Protein AF-A0A0S8CCN9-F1 (afdb_monomer_lite)

Structure (mmCIF, N/CA/C/O backbone):
data_AF-A0A0S8CCN9-F1
#
_entry.id   AF-A0A0S8CCN9-F1
#
loop_
_atom_site.group_PDB
_atom_site.id
_atom_site.type_symbol
_atom_site.label_atom_id
_atom_site.label_alt_id
_atom_site.label_comp_id
_atom_site.label_asym_id
_atom_site.label_entity_id
_atom_site.label_seq_id
_atom_site.pdbx_PDB_ins_code
_atom_site.Cartn_x
_atom_site.Cartn_y
_atom_site.Cartn_z
_atom_site.occupancy
_atom_site.B_iso_or_equiv
_atom_site.auth_seq_id
_atom_site.auth_comp_id
_atom_site.auth_asym_id
_atom_site.auth_atom_id
_atom_site.pdbx_PDB_model_num
ATOM 1 N N . GLN A 1 1 ? -10.639 -1.776 24.403 1.00 63.16 1 GLN A N 1
ATOM 2 C CA . GLN A 1 1 ? -11.792 -1.484 23.528 1.00 63.16 1 GLN A CA 1
ATOM 3 C C . GLN A 1 1 ? -11.700 -2.414 22.336 1.00 63.16 1 GLN A C 1
ATOM 5 O O . GLN A 1 1 ? -10.591 -2.653 21.875 1.00 63.16 1 GLN A O 1
ATOM 10 N N . THR A 1 2 ? -12.822 -2.971 21.891 1.00 77.12 2 THR A N 1
ATOM 11 C CA . THR A 1 2 ? -12.867 -3.944 20.792 1.00 77.12 2 THR A CA 1
ATOM 12 C C . THR A 1 2 ? -13.789 -3.391 19.717 1.00 77.12 2 THR A C 1
ATOM 14 O O . THR A 1 2 ? -14.937 -3.076 20.022 1.00 77.12 2 THR A O 1
ATOM 17 N N . VAL A 1 3 ? -13.294 -3.263 18.486 1.00 80.69 3 VAL A N 1
ATOM 18 C CA . VAL A 1 3 ? -14.078 -2.793 17.334 1.00 80.69 3 VAL A CA 1
ATOM 19 C C . VAL A 1 3 ? -14.370 -3.991 16.421 1.00 80.69 3 VAL A C 1
ATOM 21 O O . VAL A 1 3 ? -13.432 -4.701 16.051 1.00 80.69 3 VAL A O 1
ATOM 24 N N . PRO A 1 4 ? -15.639 -4.278 16.069 1.00 86.38 4 PRO A N 1
ATOM 25 C CA . PRO A 1 4 ? -15.968 -5.380 15.169 1.00 86.38 4 PRO A CA 1
ATOM 26 C C . PRO A 1 4 ? -15.453 -5.121 13.751 1.00 86.38 4 PRO A C 1
ATOM 28 O O . PRO A 1 4 ? -15.793 -4.105 13.150 1.00 86.38 4 PRO A O 1
ATOM 31 N N . MET A 1 5 ? -14.723 -6.077 13.169 1.00 84.75 5 MET A N 1
ATOM 32 C CA . MET A 1 5 ? -14.157 -5.916 11.821 1.00 84.75 5 MET A CA 1
ATOM 33 C C . MET A 1 5 ? -15.221 -5.639 10.754 1.00 84.75 5 MET A C 1
ATOM 35 O O . MET A 1 5 ? -15.003 -4.826 9.863 1.00 84.75 5 MET A O 1
ATOM 39 N N . LYS A 1 6 ? -16.401 -6.261 10.875 1.00 86.00 6 LYS A N 1
ATOM 40 C CA . LYS A 1 6 ? -17.527 -6.017 9.965 1.00 86.00 6 LYS A CA 1
ATOM 41 C C . LYS A 1 6 ? -17.860 -4.525 9.857 1.00 86.00 6 LYS A C 1
ATOM 43 O O . LYS A 1 6 ? -18.031 -4.029 8.756 1.00 86.00 6 LYS A O 1
ATOM 48 N N . ARG A 1 7 ? -17.884 -3.812 10.987 1.00 86.56 7 ARG A N 1
ATOM 49 C CA . ARG A 1 7 ? -18.188 -2.378 11.015 1.00 86.56 7 ARG A CA 1
ATOM 50 C C . ARG A 1 7 ? -17.149 -1.568 10.242 1.00 86.56 7 ARG A C 1
ATOM 52 O O . ARG A 1 7 ? -17.513 -0.701 9.462 1.00 86.56 7 ARG A O 1
ATOM 59 N N . ILE A 1 8 ? -15.872 -1.877 10.445 1.00 87.75 8 ILE A N 1
ATOM 60 C CA . ILE A 1 8 ? -14.771 -1.203 9.752 1.00 87.75 8 ILE A CA 1
ATOM 61 C C . ILE A 1 8 ? -14.893 -1.410 8.233 1.00 87.75 8 ILE A C 1
ATOM 63 O O . ILE A 1 8 ? -14.748 -0.461 7.469 1.00 87.75 8 ILE A O 1
ATOM 67 N N . LEU A 1 9 ? -15.198 -2.636 7.790 1.00 86.50 9 LEU A N 1
ATOM 68 C CA . LEU A 1 9 ? -15.405 -2.935 6.368 1.00 86.50 9 LEU A CA 1
ATOM 69 C C . LEU A 1 9 ? -16.631 -2.214 5.796 1.00 86.50 9 LEU A C 1
ATOM 71 O O . LEU A 1 9 ? -16.559 -1.692 4.689 1.00 86.50 9 LEU A O 1
ATOM 75 N N . ASP A 1 10 ? -17.730 -2.155 6.547 1.00 87.12 10 ASP A N 1
ATOM 76 C CA . ASP A 1 10 ? -18.935 -1.423 6.150 1.00 87.12 10 ASP A CA 1
ATOM 77 C C . ASP A 1 10 ? -18.625 0.081 5.962 1.00 87.12 10 ASP A C 1
ATOM 79 O O . ASP A 1 10 ? -19.014 0.672 4.955 1.00 87.12 10 ASP A O 1
ATOM 83 N N . GLU A 1 11 ? -17.846 0.695 6.862 1.00 87.12 11 GLU A N 1
ATOM 84 C CA . GLU A 1 11 ? -17.401 2.094 6.728 1.00 87.12 11 GLU A CA 1
ATOM 85 C C . GLU A 1 11 ? -16.500 2.318 5.500 1.00 87.12 11 GLU A C 1
ATOM 87 O O . GLU A 1 11 ? -16.666 3.308 4.785 1.00 87.12 11 GLU A O 1
ATOM 92 N N . VAL A 1 12 ? -15.582 1.387 5.213 1.00 85.69 12 VAL A N 1
ATOM 93 C CA . VAL A 1 12 ? -14.747 1.427 4.000 1.00 85.69 12 VAL A CA 1
ATOM 94 C C . VAL A 1 12 ? -15.611 1.379 2.736 1.00 85.69 12 VAL A C 1
ATOM 96 O O . VAL A 1 12 ? -15.430 2.206 1.844 1.00 85.69 12 VAL A O 1
ATOM 99 N N . ARG A 1 13 ? -16.592 0.470 2.676 1.00 82.69 13 ARG A N 1
ATOM 100 C CA . ARG A 1 13 ? -17.508 0.331 1.529 1.00 82.69 13 ARG A CA 1
ATOM 101 C C . ARG A 1 13 ? -18.306 1.611 1.280 1.00 82.69 13 ARG A C 1
ATOM 103 O O . ARG A 1 13 ? -18.396 2.065 0.143 1.00 82.69 13 ARG A O 1
ATOM 110 N N . LEU A 1 14 ? -18.828 2.231 2.340 1.00 85.12 14 LEU A N 1
ATOM 111 C CA . LEU A 1 14 ? -19.532 3.513 2.235 1.00 85.12 14 LEU A CA 1
ATOM 112 C C . LEU A 1 14 ? -18.624 4.621 1.682 1.00 85.12 14 LEU A C 1
ATOM 114 O O . LEU A 1 14 ? -19.068 5.419 0.858 1.00 85.12 14 LEU A O 1
ATOM 118 N N . LYS A 1 15 ? -17.349 4.661 2.092 1.00 83.19 15 LYS A N 1
ATOM 119 C CA . LYS A 1 15 ? -16.367 5.635 1.584 1.00 83.19 15 LYS A CA 1
ATOM 120 C C . LYS A 1 15 ? -16.009 5.401 0.113 1.00 83.19 15 LYS A C 1
ATOM 122 O O . LYS A 1 15 ? -15.770 6.365 -0.606 1.00 83.19 15 LYS A O 1
ATOM 127 N N . GLU A 1 16 ? -16.027 4.152 -0.347 1.00 78.62 16 GLU A N 1
ATOM 128 C CA . GLU A 1 16 ? -15.884 3.782 -1.765 1.00 78.62 16 GLU A CA 1
ATOM 129 C C . GLU A 1 16 ? -17.148 4.085 -2.599 1.00 78.62 16 GLU A C 1
ATOM 131 O O . GLU A 1 16 ? -17.168 3.846 -3.805 1.00 78.62 16 GLU A O 1
ATOM 136 N N . GLY A 1 17 ? -18.194 4.650 -1.980 1.00 74.12 17 GLY A N 1
ATOM 137 C CA . GLY A 1 17 ? -19.440 5.029 -2.647 1.00 74.12 17 GLY A CA 1
ATOM 138 C C . GLY A 1 17 ? -20.433 3.877 -2.804 1.00 74.12 17 GLY A C 1
ATOM 139 O O . GLY A 1 17 ? -21.383 3.991 -3.579 1.00 74.12 17 GLY A O 1
ATOM 140 N N . GLU A 1 18 ? -20.239 2.766 -2.089 1.00 71.69 18 GLU A N 1
ATOM 141 C CA . GLU A 1 18 ? -21.165 1.637 -2.138 1.00 71.69 18 GLU A CA 1
ATOM 142 C C . GLU A 1 18 ? -22.409 1.862 -1.291 1.00 71.69 18 GLU A C 1
ATOM 144 O O . GLU A 1 18 ? -22.363 2.397 -0.183 1.00 71.69 18 GLU A O 1
ATOM 149 N N . ILE A 1 19 ? -23.533 1.359 -1.795 1.00 66.12 19 ILE A N 1
ATOM 150 C CA . ILE A 1 19 ? -24.786 1.303 -1.052 1.00 66.12 19 ILE A CA 1
ATOM 151 C C . ILE A 1 19 ? -24.822 -0.021 -0.288 1.00 66.12 19 ILE A C 1
ATOM 153 O O . ILE A 1 19 ? -24.851 -1.096 -0.885 1.00 66.12 19 ILE A O 1
ATOM 157 N N . LEU A 1 20 ? -24.835 0.058 1.043 1.00 60.62 20 LEU A N 1
ATOM 158 C CA . LEU A 1 20 ? -25.004 -1.101 1.916 1.00 60.62 20 LEU A CA 1
ATOM 159 C C . LEU A 1 20 ? -26.492 -1.460 2.045 1.00 60.62 20 LEU A C 1
ATOM 161 O O . LEU A 1 20 ? -27.210 -0.876 2.857 1.00 60.62 20 LEU A O 1
ATOM 165 N N . GLU A 1 21 ? -26.968 -2.449 1.289 1.00 58.06 21 GLU A N 1
ATOM 166 C CA . GLU A 1 21 ? -28.296 -3.031 1.519 1.00 58.06 21 GLU A CA 1
ATOM 167 C C . GLU A 1 21 ? -28.219 -4.172 2.542 1.00 58.06 21 GLU A C 1
ATOM 169 O O . GLU A 1 21 ? -27.762 -5.275 2.250 1.00 58.06 21 GLU A O 1
ATOM 174 N N . THR A 1 22 ? -28.727 -3.947 3.757 1.00 54.50 22 THR A N 1
ATOM 175 C CA . THR A 1 22 ? -28.994 -5.056 4.687 1.00 54.50 22 THR A CA 1
ATOM 176 C C . THR A 1 22 ? -30.383 -5.613 4.390 1.00 54.50 22 THR A C 1
ATOM 178 O O . THR A 1 22 ? -31.388 -5.072 4.849 1.00 54.50 22 THR A O 1
ATOM 181 N N . THR A 1 23 ? -30.472 -6.685 3.600 1.00 45.62 23 THR A N 1
ATOM 182 C CA . THR A 1 23 ? -31.767 -7.294 3.267 1.00 45.62 23 THR A CA 1
ATOM 183 C C . THR A 1 23 ? -32.367 -7.982 4.499 1.00 45.62 23 THR A C 1
ATOM 185 O O . THR A 1 23 ? -31.911 -9.039 4.935 1.00 45.62 23 THR A O 1
ATOM 188 N N . LEU A 1 24 ? -33.432 -7.406 5.060 1.00 47.50 24 LEU A N 1
ATOM 189 C CA . LEU A 1 24 ? -34.322 -8.071 6.017 1.00 47.50 24 LEU A CA 1
ATOM 190 C C . LEU A 1 24 ? -35.254 -9.030 5.245 1.00 47.50 24 LEU A C 1
ATOM 192 O O . LEU A 1 24 ? -36.423 -8.727 5.032 1.00 47.50 24 LEU A O 1
ATOM 196 N N . GLY A 1 25 ? -34.749 -10.165 4.746 1.00 43.94 25 GLY A N 1
ATOM 197 C CA . GLY A 1 25 ? -35.586 -11.117 3.999 1.00 43.94 25 GLY A CA 1
ATOM 198 C C . GLY A 1 25 ? -34.825 -12.243 3.292 1.00 43.94 25 GLY A C 1
ATOM 199 O O . GLY A 1 25 ? -33.697 -12.073 2.849 1.00 43.94 25 GLY A O 1
ATOM 200 N N . THR A 1 26 ? -35.461 -13.412 3.177 1.00 46.62 26 THR A N 1
ATOM 201 C CA . THR A 1 26 ? -34.910 -14.766 2.934 1.00 46.62 26 THR A CA 1
ATOM 202 C C . THR A 1 26 ? -34.274 -15.064 1.566 1.00 46.62 26 THR A C 1
ATOM 204 O O . THR A 1 26 ? -34.174 -16.226 1.171 1.00 46.62 26 THR A O 1
ATOM 207 N N . LYS A 1 27 ? -33.767 -14.067 0.841 1.00 50.31 27 LYS A N 1
ATOM 208 C CA . LYS A 1 27 ? -32.925 -14.291 -0.343 1.00 50.31 27 LYS A CA 1
ATOM 209 C C . LYS A 1 27 ? -31.785 -13.284 -0.369 1.00 50.31 27 LYS A C 1
ATOM 211 O O . LYS A 1 27 ? -31.827 -12.309 -1.108 1.00 50.31 27 LYS A O 1
ATOM 216 N N . ALA A 1 28 ? -30.755 -13.554 0.430 1.00 48.69 28 ALA A N 1
ATOM 217 C CA . ALA A 1 28 ? -29.465 -12.905 0.259 1.00 48.69 28 ALA A CA 1
ATOM 218 C C . ALA A 1 28 ? -28.950 -13.249 -1.146 1.00 48.69 28 ALA A C 1
ATOM 220 O O . ALA A 1 28 ? -28.563 -14.393 -1.411 1.00 48.69 28 ALA A O 1
ATOM 221 N N . ALA A 1 29 ? -28.967 -12.279 -2.062 1.00 47.81 29 ALA A N 1
ATOM 222 C CA . ALA A 1 29 ? -28.049 -12.325 -3.186 1.00 47.81 29 ALA A CA 1
ATOM 223 C C . ALA A 1 29 ? -26.660 -12.499 -2.563 1.00 47.81 29 ALA A C 1
ATOM 225 O O . ALA A 1 29 ? -26.261 -11.700 -1.719 1.00 47.81 29 ALA A O 1
ATOM 226 N N . LYS A 1 30 ? -25.978 -13.606 -2.870 1.00 45.59 30 LYS A N 1
ATOM 227 C CA . LYS A 1 30 ? -24.613 -13.828 -2.393 1.00 45.59 30 LYS A CA 1
ATOM 228 C C . LYS A 1 30 ? -23.752 -12.725 -3.001 1.00 45.59 30 LYS A C 1
ATOM 230 O O . LYS A 1 30 ? -23.316 -12.861 -4.143 1.00 45.59 30 LYS A O 1
ATOM 235 N N . GLU A 1 31 ? -23.550 -11.632 -2.265 1.00 54.56 31 GLU A N 1
ATOM 236 C CA . GLU A 1 31 ? -22.481 -10.685 -2.556 1.00 54.56 31 GLU A CA 1
ATOM 237 C C . GLU A 1 31 ? -21.205 -11.512 -2.721 1.00 54.56 31 GLU A C 1
ATOM 239 O O . GLU A 1 31 ? -20.928 -12.405 -1.911 1.00 54.56 31 GLU A O 1
ATOM 244 N N . LYS A 1 32 ? -20.464 -11.289 -3.813 1.00 54.97 32 LYS A N 1
ATOM 245 C CA . LYS A 1 32 ? -19.164 -11.941 -3.968 1.00 54.97 32 LYS A CA 1
ATOM 246 C C . LYS A 1 32 ? -18.322 -11.521 -2.761 1.00 54.97 32 LYS A C 1
ATOM 248 O O . LYS A 1 32 ? -18.158 -10.315 -2.571 1.00 54.97 32 LYS A O 1
ATOM 253 N N . PRO A 1 33 ? -17.821 -12.466 -1.947 1.00 54.16 33 PRO A N 1
ATOM 254 C CA . PRO A 1 33 ? -16.920 -12.112 -0.867 1.00 54.16 33 PRO A CA 1
ATOM 255 C C . PRO A 1 33 ? -15.731 -11.375 -1.483 1.00 54.16 33 PRO A C 1
ATOM 257 O O . PRO A 1 33 ? -15.108 -11.874 -2.420 1.00 54.16 33 PRO A O 1
ATOM 260 N N . ARG A 1 34 ? -15.496 -10.146 -1.023 1.00 66.25 34 ARG A N 1
ATOM 261 C CA . ARG A 1 34 ? -14.285 -9.409 -1.365 1.00 66.25 34 ARG A CA 1
ATOM 262 C C . ARG A 1 34 ? -13.189 -9.834 -0.415 1.00 66.25 34 ARG A C 1
ATOM 264 O O . ARG A 1 34 ? -13.397 -9.886 0.798 1.00 66.25 34 ARG A O 1
ATOM 271 N N . ASP A 1 35 ? -12.027 -10.091 -0.986 1.00 79.88 35 ASP A N 1
ATOM 272 C CA . ASP A 1 35 ? -10.840 -10.407 -0.220 1.00 79.88 35 ASP A CA 1
ATOM 273 C C . ASP A 1 35 ? -10.231 -9.090 0.267 1.00 79.88 35 ASP A C 1
ATOM 275 O O . ASP A 1 35 ? -9.614 -8.342 -0.495 1.00 79.88 35 ASP A O 1
ATOM 279 N N . TYR A 1 36 ? -10.464 -8.776 1.541 1.00 83.50 36 TYR A N 1
ATOM 280 C CA . TYR A 1 36 ? -9.800 -7.667 2.215 1.00 83.50 36 TYR A CA 1
ATOM 281 C C . TYR A 1 36 ? -8.554 -8.170 2.941 1.00 83.50 36 TYR A C 1
ATOM 283 O O . TYR A 1 36 ? -8.610 -9.127 3.715 1.00 83.50 36 TYR A O 1
ATOM 291 N N . GLY A 1 37 ? -7.431 -7.499 2.702 1.00 85.50 37 GLY A N 1
ATOM 292 C CA . GLY A 1 37 ? -6.188 -7.691 3.434 1.00 85.50 37 GLY A CA 1
ATOM 293 C C . GLY A 1 37 ? -6.154 -6.726 4.608 1.00 85.50 37 GLY A C 1
ATOM 294 O O . GLY A 1 37 ? -6.440 -5.543 4.438 1.00 85.50 37 GLY A O 1
ATOM 295 N N . ILE A 1 38 ? -5.827 -7.221 5.798 1.00 88.00 38 ILE A N 1
ATOM 296 C CA . ILE A 1 38 ? -5.781 -6.417 7.019 1.00 88.00 38 ILE A CA 1
ATOM 297 C C . ILE A 1 38 ? -4.382 -6.519 7.619 1.00 88.00 38 ILE A C 1
ATOM 299 O O . ILE A 1 38 ? -3.947 -7.611 7.984 1.00 88.00 38 ILE A O 1
ATOM 303 N N . HIS A 1 39 ? -3.703 -5.381 7.763 1.00 90.00 39 HIS A N 1
ATOM 304 C CA . HIS A 1 39 ? -2.388 -5.298 8.397 1.00 90.00 39 HIS A CA 1
ATOM 305 C C . HIS A 1 39 ? -2.427 -4.411 9.641 1.00 90.00 39 HIS A C 1
ATOM 307 O O . HIS A 1 39 ? -2.842 -3.253 9.589 1.00 90.00 39 HIS A O 1
ATOM 313 N N . VAL A 1 40 ? -1.966 -4.942 10.774 1.00 89.69 40 VAL A N 1
ATOM 314 C CA . VAL A 1 40 ? -1.824 -4.176 12.020 1.00 89.69 40 VAL A CA 1
ATOM 315 C C . VAL A 1 40 ? -0.451 -3.516 12.039 1.00 89.69 40 VAL A C 1
ATOM 317 O O . VAL A 1 40 ? 0.565 -4.214 12.059 1.00 89.69 40 VAL A O 1
ATOM 320 N N . VAL A 1 41 ? -0.422 -2.182 12.088 1.00 88.69 41 VAL A N 1
ATOM 321 C CA . VAL A 1 41 ? 0.823 -1.400 12.069 1.00 88.69 41 VAL A CA 1
ATOM 322 C C . VAL A 1 41 ? 1.690 -1.754 13.279 1.00 88.69 41 VAL A C 1
ATOM 324 O O . VAL A 1 41 ? 1.252 -1.630 14.427 1.00 88.69 41 VAL A O 1
ATOM 327 N N . GLN A 1 42 ? 2.926 -2.185 13.026 1.00 88.88 42 GLN A N 1
ATOM 328 C CA . GLN A 1 42 ? 3.922 -2.479 14.058 1.00 88.88 42 GLN A CA 1
ATOM 329 C C . GLN A 1 42 ? 4.795 -1.256 14.363 1.00 88.88 42 GLN A C 1
ATOM 331 O O . GLN A 1 42 ? 4.829 -0.280 13.614 1.00 88.88 42 GLN A O 1
ATOM 336 N N . ALA A 1 43 ? 5.515 -1.301 15.486 1.00 87.25 43 ALA A N 1
ATOM 337 C CA . ALA A 1 43 ? 6.442 -0.239 15.863 1.00 87.25 43 ALA A CA 1
ATOM 338 C C . ALA A 1 43 ? 7.553 -0.067 14.815 1.00 87.25 43 ALA A C 1
ATOM 340 O O . ALA A 1 43 ? 8.190 -1.041 14.425 1.00 87.25 43 ALA A O 1
ATOM 341 N N . GLY A 1 44 ? 7.778 1.177 14.382 1.00 86.25 44 GLY A N 1
ATOM 342 C CA . GLY A 1 44 ? 8.809 1.522 13.400 1.00 86.25 44 GLY A CA 1
ATOM 343 C C . GLY A 1 44 ? 8.432 1.270 11.939 1.00 86.25 44 GLY A C 1
ATOM 344 O O . GLY A 1 44 ? 9.221 1.629 11.075 1.00 86.25 44 GLY A O 1
ATOM 345 N N . GLN A 1 45 ? 7.253 0.704 11.652 1.00 87.56 45 GLN A N 1
ATOM 346 C CA . GLN A 1 45 ? 6.759 0.609 10.278 1.00 87.56 45 GLN A CA 1
ATOM 347 C C . GLN A 1 45 ? 6.197 1.950 9.818 1.00 87.56 45 GLN A C 1
ATOM 349 O O . GLN A 1 45 ? 5.449 2.598 10.554 1.00 87.56 45 GLN A O 1
ATOM 354 N N . ASN A 1 46 ? 6.506 2.315 8.580 1.00 85.50 46 ASN A N 1
ATOM 355 C CA . ASN A 1 46 ? 5.773 3.331 7.835 1.00 85.50 46 ASN A CA 1
ATOM 356 C C . ASN A 1 46 ? 4.848 2.659 6.793 1.00 85.50 46 ASN A C 1
ATOM 358 O O . ASN A 1 46 ? 4.850 1.436 6.625 1.00 85.50 46 ASN A O 1
ATOM 362 N N . ILE A 1 47 ? 4.013 3.456 6.124 1.00 84.62 47 ILE A N 1
ATOM 363 C CA . ILE A 1 47 ? 3.038 2.938 5.158 1.00 84.62 47 ILE A CA 1
ATOM 364 C C . ILE A 1 47 ? 3.761 2.284 3.973 1.00 84.62 47 ILE A C 1
ATOM 366 O O . ILE A 1 47 ? 3.427 1.161 3.592 1.00 84.62 47 ILE A O 1
ATOM 370 N N . TRP A 1 48 ? 4.836 2.909 3.489 1.00 86.75 48 TRP A N 1
ATOM 371 C CA . TRP A 1 48 ? 5.677 2.408 2.402 1.00 86.75 48 TRP A CA 1
ATOM 372 C C . TRP A 1 48 ? 6.237 1.014 2.677 1.00 86.75 48 TRP A C 1
ATOM 374 O O . TRP A 1 48 ? 6.135 0.151 1.811 1.00 86.75 48 TRP A O 1
ATOM 384 N N . ASP A 1 49 ? 6.728 0.746 3.887 1.00 87.81 49 ASP A N 1
ATOM 385 C CA . ASP A 1 49 ? 7.233 -0.574 4.272 1.00 87.81 49 ASP A CA 1
ATOM 386 C C . ASP A 1 49 ? 6.137 -1.638 4.159 1.00 87.81 49 ASP A C 1
ATOM 388 O O . ASP A 1 49 ? 6.384 -2.765 3.726 1.00 87.81 49 ASP A O 1
ATOM 392 N N . ILE A 1 50 ? 4.911 -1.300 4.564 1.00 89.44 50 ILE A N 1
ATOM 393 C CA . ILE A 1 50 ? 3.768 -2.216 4.520 1.00 89.44 50 ILE A CA 1
ATOM 394 C C . ILE A 1 50 ? 3.402 -2.506 3.058 1.00 89.44 50 ILE A C 1
ATOM 396 O O . ILE A 1 50 ? 3.300 -3.674 2.677 1.00 89.44 50 ILE A O 1
ATOM 400 N N . HIS A 1 51 ? 3.292 -1.466 2.224 1.00 88.44 51 HIS A N 1
ATOM 401 C CA . HIS A 1 51 ? 3.031 -1.613 0.788 1.00 88.44 51 HIS A CA 1
ATOM 402 C C . HIS A 1 51 ? 4.133 -2.410 0.079 1.00 88.44 51 HIS A C 1
ATOM 404 O O . HIS A 1 51 ? 3.845 -3.305 -0.719 1.00 88.44 51 HIS A O 1
ATOM 410 N N . PHE A 1 52 ? 5.400 -2.135 0.388 1.00 91.12 52 PHE A N 1
ATOM 411 C CA . PHE A 1 52 ? 6.526 -2.810 -0.244 1.00 91.12 52 PHE A CA 1
ATOM 412 C C . PHE A 1 52 ? 6.614 -4.277 0.159 1.00 91.12 52 PHE A C 1
ATOM 414 O O . PHE A 1 52 ? 6.855 -5.132 -0.692 1.00 91.12 52 PHE A O 1
ATOM 421 N N . ASN A 1 53 ? 6.349 -4.609 1.424 1.00 91.19 53 ASN A N 1
ATOM 422 C CA . ASN A 1 53 ? 6.296 -6.004 1.855 1.00 91.19 53 ASN A CA 1
ATOM 423 C C . ASN A 1 53 ? 5.156 -6.771 1.175 1.00 91.19 53 ASN A C 1
ATOM 425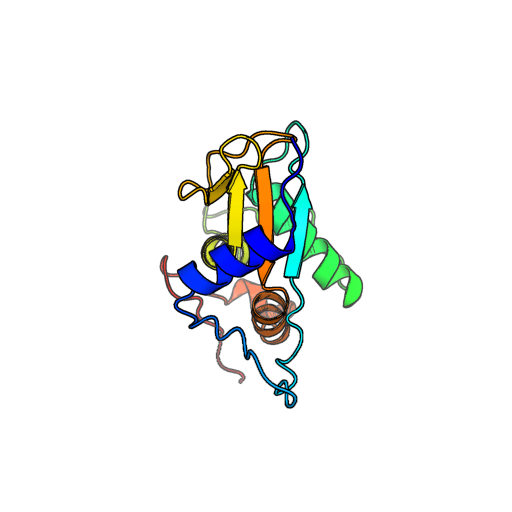 O O . ASN A 1 53 ? 5.387 -7.881 0.699 1.00 91.19 53 ASN A O 1
ATOM 429 N N . LEU A 1 54 ? 3.974 -6.160 1.029 1.00 90.06 54 LEU A N 1
ATOM 430 C CA . LEU A 1 54 ? 2.868 -6.749 0.270 1.00 90.06 54 LEU A CA 1
ATOM 431 C C . LEU A 1 54 ? 3.282 -7.059 -1.178 1.00 90.06 54 LEU A C 1
ATOM 433 O O . LEU A 1 54 ? 3.030 -8.153 -1.688 1.00 90.06 54 LEU A O 1
ATOM 437 N N . LEU A 1 55 ? 3.956 -6.109 -1.829 1.00 90.56 55 LEU A N 1
ATOM 438 C CA . LEU A 1 55 ? 4.447 -6.256 -3.196 1.00 90.56 55 LEU A CA 1
ATOM 439 C C . LEU A 1 55 ? 5.497 -7.370 -3.309 1.00 90.56 55 LEU A C 1
ATOM 441 O O . LEU A 1 55 ? 5.430 -8.205 -4.214 1.00 90.56 55 LEU A O 1
ATOM 445 N N . LYS A 1 56 ? 6.445 -7.420 -2.367 1.00 92.25 56 LYS A N 1
ATOM 446 C CA . LYS A 1 56 ? 7.466 -8.473 -2.286 1.00 92.25 56 LYS A CA 1
ATOM 447 C C . LYS A 1 56 ? 6.843 -9.851 -2.130 1.00 92.25 56 LYS A C 1
ATOM 449 O O . LYS A 1 56 ? 7.257 -10.771 -2.833 1.00 92.25 56 LYS A O 1
ATOM 454 N N . ASP A 1 57 ? 5.864 -9.993 -1.244 1.00 91.25 57 ASP A N 1
ATOM 455 C CA . ASP A 1 57 ? 5.186 -11.266 -1.015 1.00 91.25 57 ASP A CA 1
ATOM 456 C C . ASP A 1 57 ? 4.408 -11.708 -2.257 1.00 91.25 57 ASP A C 1
ATOM 458 O O . ASP A 1 57 ? 4.527 -12.863 -2.674 1.00 91.25 57 ASP A O 1
ATOM 462 N N . TYR A 1 58 ? 3.705 -10.787 -2.922 1.00 90.44 58 TYR A N 1
ATOM 463 C CA . TYR A 1 58 ? 3.017 -11.070 -4.182 1.00 90.44 58 TYR A CA 1
ATOM 464 C C . TYR A 1 58 ? 3.977 -11.605 -5.262 1.00 90.44 58 TYR A C 1
ATOM 466 O O . TYR A 1 58 ? 3.747 -12.683 -5.817 1.00 90.44 58 TYR A O 1
ATOM 474 N N . TYR A 1 59 ? 5.092 -10.915 -5.528 1.00 89.75 59 TYR A N 1
ATOM 475 C CA . TYR A 1 59 ? 6.060 -11.367 -6.537 1.00 89.75 59 TYR A CA 1
ATOM 476 C C . TYR A 1 59 ? 6.767 -12.661 -6.130 1.00 89.75 59 TYR A C 1
ATOM 478 O O . TYR A 1 59 ? 6.972 -13.541 -6.970 1.00 89.75 59 TYR A O 1
ATOM 486 N N . LYS A 1 60 ? 7.056 -12.841 -4.838 1.00 92.69 60 LYS A N 1
ATOM 487 C CA . LYS A 1 60 ? 7.616 -14.089 -4.311 1.00 92.69 60 LYS A CA 1
ATOM 488 C C . LYS A 1 60 ? 6.687 -15.273 -4.576 1.00 92.69 60 LYS A C 1
ATOM 490 O O . LYS A 1 60 ? 7.164 -16.333 -4.976 1.00 92.69 60 LYS A O 1
ATOM 495 N N . HIS A 1 61 ? 5.373 -15.094 -4.428 1.00 90.69 61 HIS A N 1
ATOM 496 C CA . HIS A 1 61 ? 4.381 -16.113 -4.785 1.00 90.69 61 HIS A CA 1
ATOM 497 C C . HIS A 1 61 ? 4.344 -16.430 -6.289 1.00 90.69 61 HIS A C 1
ATOM 499 O O . HIS A 1 61 ? 4.019 -17.556 -6.661 1.00 90.69 61 HIS A O 1
ATOM 505 N N . LYS A 1 62 ? 4.738 -15.486 -7.152 1.00 88.44 62 LYS A N 1
ATOM 506 C CA . LYS A 1 62 ? 4.928 -15.694 -8.600 1.00 88.44 62 LYS A CA 1
ATOM 507 C C . LYS A 1 62 ? 6.307 -16.279 -8.955 1.00 88.44 62 LYS A C 1
ATOM 509 O O . LYS A 1 62 ? 6.617 -16.430 -10.132 1.00 88.44 62 LYS A O 1
ATOM 514 N N . GLY A 1 63 ? 7.138 -16.610 -7.962 1.00 90.88 63 GLY A N 1
ATOM 515 C CA . GLY A 1 63 ? 8.495 -17.130 -8.165 1.00 90.88 63 GLY A CA 1
ATOM 516 C C . GLY A 1 63 ? 9.535 -16.057 -8.503 1.00 90.88 63 GLY A C 1
ATOM 517 O O . GLY A 1 63 ? 10.633 -16.390 -8.944 1.00 90.88 63 GLY A O 1
ATOM 518 N N . ILE A 1 64 ? 9.209 -14.779 -8.300 1.00 89.81 64 ILE A N 1
ATOM 519 C CA . ILE A 1 64 ? 10.072 -13.636 -8.604 1.00 89.81 64 ILE A CA 1
ATOM 520 C C . ILE A 1 64 ? 10.586 -13.047 -7.291 1.00 89.81 64 ILE A C 1
ATOM 522 O O . ILE A 1 64 ? 9.816 -12.598 -6.443 1.00 89.81 64 ILE A O 1
ATOM 526 N N . GLN A 1 65 ? 11.905 -13.025 -7.112 1.00 90.31 65 GLN A N 1
ATOM 527 C CA . GLN A 1 65 ? 12.514 -12.417 -5.935 1.00 90.31 65 GLN A CA 1
ATOM 528 C C . GLN A 1 65 ? 12.796 -10.937 -6.194 1.00 90.31 65 GLN A C 1
ATOM 530 O O . GLN A 1 65 ? 13.721 -10.582 -6.923 1.00 90.31 65 GLN A O 1
ATOM 535 N N . LEU A 1 66 ? 11.994 -10.071 -5.581 1.00 89.62 66 LEU A N 1
ATOM 536 C CA . LEU A 1 66 ? 12.173 -8.629 -5.681 1.00 89.62 66 LEU A CA 1
ATOM 537 C C . LEU A 1 66 ? 13.442 -8.183 -4.930 1.00 89.62 66 LEU A C 1
ATOM 539 O O . LEU A 1 66 ? 13.670 -8.593 -3.786 1.00 89.62 66 LEU A O 1
ATOM 543 N N . SER A 1 67 ? 14.248 -7.324 -5.562 1.00 89.81 67 SER A N 1
ATOM 544 C CA . SER A 1 67 ? 15.383 -6.671 -4.900 1.00 89.81 67 SER A CA 1
ATOM 545 C C . SER A 1 67 ? 14.897 -5.858 -3.690 1.00 89.81 67 SER A C 1
ATOM 547 O O . SER A 1 67 ? 13.860 -5.202 -3.790 1.00 89.81 67 SER A O 1
ATOM 549 N N . PRO A 1 68 ? 15.635 -5.833 -2.564 1.00 88.75 68 PRO A N 1
ATOM 550 C CA . PRO A 1 68 ? 15.340 -4.930 -1.453 1.00 88.75 68 PRO A CA 1
ATOM 551 C C . PRO A 1 68 ? 15.388 -3.442 -1.818 1.00 88.75 68 PRO A C 1
ATOM 553 O O . PRO A 1 68 ? 14.852 -2.653 -1.061 1.00 88.75 68 PRO A O 1
ATOM 556 N N . LEU A 1 69 ? 16.028 -3.093 -2.939 1.00 89.50 69 LEU A N 1
ATOM 557 C CA . LEU A 1 69 ? 16.187 -1.725 -3.446 1.00 89.50 69 LEU A CA 1
ATOM 558 C C . LEU A 1 69 ? 15.329 -1.479 -4.701 1.00 89.50 69 LEU A C 1
ATOM 560 O O . LEU A 1 69 ? 15.627 -0.606 -5.508 1.00 89.50 69 LEU A O 1
ATOM 564 N N . ALA A 1 70 ? 14.342 -2.339 -4.968 1.00 88.50 70 ALA A N 1
ATOM 565 C CA . ALA A 1 70 ? 13.588 -2.303 -6.223 1.00 88.50 70 ALA A CA 1
ATOM 566 C C . ALA A 1 70 ? 12.729 -1.041 -6.382 1.00 88.50 70 ALA A C 1
ATOM 568 O O . ALA A 1 70 ? 12.410 -0.668 -7.508 1.00 88.50 70 ALA A O 1
ATOM 569 N N . ASP A 1 71 ? 12.338 -0.424 -5.272 1.00 89.38 71 ASP A N 1
ATOM 570 C CA . ASP A 1 71 ? 11.569 0.812 -5.196 1.00 89.38 71 ASP A CA 1
ATOM 571 C C . ASP A 1 71 ? 12.443 2.076 -5.228 1.00 89.38 71 ASP A C 1
ATOM 573 O O . ASP A 1 71 ? 11.927 3.153 -5.533 1.00 89.38 71 ASP A O 1
ATOM 577 N N . GLU A 1 72 ? 13.757 1.955 -5.021 1.00 90.25 72 GLU A N 1
ATOM 578 C CA . GLU A 1 72 ? 14.679 3.093 -5.024 1.00 90.25 72 GLU A CA 1
ATOM 579 C C . GLU A 1 72 ? 14.733 3.806 -6.388 1.00 90.25 72 GLU A C 1
ATOM 581 O O . GLU A 1 72 ? 14.569 3.172 -7.437 1.00 90.25 72 GLU A O 1
ATOM 586 N N . PRO A 1 73 ? 14.956 5.132 -6.406 1.00 90.56 73 PRO A N 1
ATOM 587 C CA . PRO A 1 73 ? 15.100 5.878 -7.647 1.00 90.56 73 PRO A CA 1
ATOM 588 C C . PRO A 1 73 ? 16.342 5.452 -8.443 1.00 90.56 73 PRO A C 1
ATOM 590 O O . PRO A 1 73 ? 17.324 4.937 -7.905 1.00 90.56 73 PRO A O 1
ATOM 593 N N . ASP A 1 74 ? 16.313 5.704 -9.750 1.00 86.75 74 ASP A N 1
ATOM 594 C CA . ASP A 1 74 ? 17.453 5.465 -10.627 1.00 86.75 74 ASP A CA 1
ATOM 595 C C . ASP A 1 74 ? 18.614 6.448 -10.360 1.00 86.75 74 ASP A C 1
ATOM 597 O O . ASP A 1 74 ? 18.530 7.383 -9.560 1.00 86.75 74 ASP A O 1
ATOM 601 N N . ARG A 1 75 ? 19.737 6.262 -11.068 1.00 88.12 75 ARG A N 1
ATOM 602 C CA . ARG A 1 75 ? 20.930 7.123 -10.926 1.00 88.12 75 ARG A CA 1
ATOM 603 C C . ARG A 1 75 ? 20.689 8.592 -11.297 1.00 88.12 75 ARG A C 1
ATOM 605 O O . ARG A 1 75 ? 21.529 9.427 -10.976 1.00 88.12 75 ARG A O 1
ATOM 612 N N . LEU A 1 76 ? 19.606 8.889 -12.009 1.00 88.56 76 LEU A N 1
ATOM 613 C CA . LEU A 1 76 ? 19.199 10.237 -12.399 1.00 88.56 76 LEU A CA 1
ATOM 614 C C . LEU A 1 76 ? 18.177 10.829 -11.412 1.00 88.56 76 LEU A C 1
ATOM 616 O O . LEU A 1 76 ? 17.811 11.993 -11.549 1.00 88.56 76 LEU A O 1
ATOM 620 N N . GLY A 1 77 ? 17.761 10.060 -10.400 1.00 89.69 77 GLY A N 1
ATOM 621 C CA . GLY A 1 77 ? 16.787 10.459 -9.391 1.00 89.69 77 GLY A CA 1
ATOM 622 C C . GLY A 1 77 ? 15.333 10.205 -9.792 1.00 89.69 77 GLY A C 1
ATOM 623 O O . GLY A 1 77 ? 14.436 10.657 -9.084 1.00 89.69 77 GLY A O 1
ATOM 624 N N . HIS A 1 78 ? 15.067 9.505 -10.899 1.00 87.50 78 HIS A N 1
ATOM 625 C CA . HIS A 1 78 ? 13.698 9.178 -11.295 1.00 87.50 78 HIS A CA 1
ATOM 626 C C . HIS A 1 78 ? 13.158 7.998 -10.494 1.00 87.50 78 HIS A C 1
ATOM 628 O O . HIS A 1 78 ? 13.856 7.005 -10.290 1.00 87.50 78 HIS A O 1
ATOM 634 N N . SER A 1 79 ? 11.889 8.070 -10.094 1.00 88.94 79 SER A N 1
ATOM 635 C CA . SER A 1 79 ? 11.208 6.969 -9.414 1.00 88.94 79 SER A CA 1
ATOM 636 C C . SER A 1 79 ? 11.236 5.691 -10.253 1.00 88.94 79 SER A C 1
ATOM 638 O O . SER A 1 79 ? 10.893 5.706 -11.439 1.00 88.94 79 SER A O 1
ATOM 640 N N . SER A 1 80 ? 11.583 4.571 -9.622 1.00 92.38 80 SER A N 1
ATOM 641 C CA . SER A 1 80 ? 11.481 3.251 -10.244 1.00 92.38 80 SER A CA 1
ATOM 642 C C . SER A 1 80 ? 10.033 2.901 -10.597 1.00 92.38 80 SER A C 1
ATOM 644 O O . SER A 1 80 ? 9.079 3.442 -10.033 1.00 92.38 80 SER A O 1
ATOM 646 N N . GLY A 1 81 ? 9.850 1.929 -11.495 1.00 89.94 81 GLY A N 1
ATOM 647 C CA . GLY A 1 81 ? 8.521 1.395 -11.797 1.00 89.94 81 GLY A CA 1
ATOM 648 C C . GLY A 1 81 ? 7.817 0.828 -10.560 1.00 89.94 81 GLY A C 1
ATOM 649 O O . GLY A 1 81 ? 6.627 1.063 -10.369 1.00 89.94 81 GLY A O 1
ATOM 650 N N . PHE A 1 82 ? 8.554 0.164 -9.661 1.00 90.62 82 PHE A N 1
ATOM 651 C CA . PHE A 1 82 ? 7.994 -0.296 -8.389 1.00 90.62 82 PHE A CA 1
ATOM 652 C C . PHE A 1 82 ? 7.638 0.866 -7.464 1.00 90.62 82 PHE A C 1
ATOM 654 O O . PHE A 1 82 ? 6.560 0.841 -6.882 1.00 90.62 82 PHE A O 1
ATOM 661 N N . GLY A 1 83 ? 8.463 1.912 -7.391 1.00 90.50 83 GLY A N 1
ATOM 662 C CA . GLY A 1 83 ? 8.138 3.134 -6.653 1.00 90.50 83 GLY A CA 1
ATOM 663 C C . GLY A 1 83 ? 6.852 3.797 -7.159 1.00 90.50 83 GLY A C 1
ATOM 664 O O . GLY A 1 83 ? 6.011 4.204 -6.361 1.00 90.50 83 GLY A O 1
ATOM 665 N N . LYS A 1 84 ? 6.638 3.825 -8.482 1.00 91.81 84 LYS A N 1
ATOM 666 C CA . LYS A 1 84 ? 5.389 4.311 -9.099 1.00 91.81 84 LYS A CA 1
ATOM 667 C C . LYS A 1 84 ? 4.184 3.434 -8.726 1.00 91.81 84 LYS A C 1
ATOM 669 O O . LYS A 1 84 ? 3.140 3.971 -8.365 1.00 91.81 84 LYS A O 1
ATOM 674 N N . ILE A 1 85 ? 4.329 2.103 -8.744 1.00 89.50 85 ILE A N 1
ATOM 675 C CA . ILE A 1 85 ? 3.278 1.165 -8.296 1.00 89.50 85 ILE A CA 1
ATOM 676 C C . ILE A 1 85 ? 2.937 1.391 -6.818 1.00 89.50 85 ILE A C 1
ATOM 678 O O . ILE A 1 85 ? 1.759 1.461 -6.468 1.00 89.50 85 ILE A O 1
ATOM 682 N N . LEU A 1 86 ? 3.950 1.513 -5.954 1.00 89.38 86 LEU A N 1
ATOM 683 C CA . LEU A 1 86 ? 3.758 1.759 -4.525 1.00 89.38 86 LEU A CA 1
ATOM 684 C C . LEU A 1 86 ? 3.019 3.072 -4.297 1.00 89.38 86 LEU A C 1
ATOM 686 O O . LEU A 1 86 ? 2.016 3.076 -3.584 1.00 89.38 86 LEU A O 1
ATOM 690 N N . LYS A 1 87 ? 3.440 4.146 -4.975 1.00 87.75 87 LYS A N 1
ATOM 691 C CA . LYS A 1 87 ? 2.785 5.448 -4.867 1.00 87.75 87 LYS A CA 1
ATOM 692 C C . LYS A 1 87 ? 1.328 5.393 -5.317 1.00 87.75 87 LYS A C 1
ATOM 694 O O . LYS A 1 87 ? 0.456 5.883 -4.614 1.00 87.75 87 LYS A O 1
ATOM 699 N N . PHE A 1 88 ? 1.045 4.736 -6.439 1.00 87.00 88 PHE A N 1
ATOM 700 C CA . PHE A 1 88 ? -0.329 4.534 -6.897 1.00 87.00 88 PHE A CA 1
ATOM 701 C C . PHE A 1 88 ? -1.161 3.704 -5.904 1.00 87.00 88 PHE A C 1
ATOM 703 O O . PHE A 1 88 ? -2.349 3.959 -5.716 1.00 87.00 88 PHE A O 1
ATOM 710 N N . SER A 1 89 ? -0.548 2.729 -5.227 1.00 83.75 89 SER A N 1
ATOM 711 C CA . SER A 1 89 ? -1.244 1.880 -4.256 1.00 83.75 89 SER A CA 1
ATOM 712 C C . SER A 1 89 ? -1.713 2.605 -2.993 1.00 83.75 89 SER A C 1
ATOM 714 O O . SER A 1 89 ? -2.609 2.099 -2.317 1.00 83.75 89 SER A O 1
ATOM 716 N N . GLU A 1 90 ? -1.197 3.806 -2.715 1.00 83.62 90 GLU A N 1
ATOM 717 C CA . GLU A 1 90 ? -1.724 4.691 -1.668 1.00 83.62 90 GLU A CA 1
ATOM 718 C C . GLU A 1 90 ? -3.192 5.082 -1.929 1.00 83.62 90 GLU A C 1
ATOM 720 O O . GLU A 1 90 ? -3.960 5.266 -0.990 1.00 83.62 90 GLU A O 1
ATOM 725 N N . HIS A 1 91 ? -3.633 5.130 -3.191 1.00 81.94 91 HIS A N 1
ATOM 726 C CA . HIS A 1 91 ? -5.039 5.389 -3.534 1.00 81.94 91 HIS A CA 1
ATOM 727 C C . HIS A 1 91 ? -5.957 4.178 -3.313 1.00 81.94 91 HIS A C 1
ATOM 729 O O . HIS A 1 91 ? -7.178 4.302 -3.386 1.00 81.94 91 HIS A O 1
ATOM 735 N N . MET A 1 92 ? -5.387 2.994 -3.076 1.00 80.69 92 MET A N 1
ATOM 736 C CA . MET A 1 92 ? -6.119 1.726 -2.977 1.00 80.69 92 MET A CA 1
ATOM 737 C C . MET A 1 92 ? -6.190 1.187 -1.544 1.00 80.69 92 MET A C 1
ATOM 739 O O . MET A 1 92 ? -6.545 0.022 -1.333 1.00 80.69 92 MET A O 1
ATOM 743 N N . VAL A 1 93 ? -5.821 2.009 -0.561 1.00 84.81 93 VAL A N 1
ATOM 744 C CA . VAL A 1 93 ? -5.731 1.612 0.840 1.00 84.81 93 VAL A CA 1
ATOM 745 C C . VAL A 1 93 ? -6.545 2.537 1.731 1.00 84.81 93 VAL A C 1
ATOM 747 O O . VAL A 1 93 ? -6.615 3.746 1.521 1.00 84.81 93 VAL A O 1
ATOM 750 N N . HIS A 1 94 ? -7.141 1.960 2.771 1.00 88.44 94 HIS A N 1
ATOM 751 C CA . HIS A 1 94 ? -7.786 2.716 3.837 1.00 88.44 94 HIS A CA 1
ATOM 752 C C . HIS A 1 94 ? -7.066 2.465 5.149 1.00 88.44 94 HIS A C 1
ATOM 754 O O . HIS A 1 94 ? -6.700 1.333 5.466 1.00 88.44 94 HIS A O 1
ATOM 760 N N . ILE A 1 95 ? -6.894 3.518 5.940 1.00 88.69 95 ILE A N 1
ATOM 761 C CA . ILE A 1 95 ? -6.322 3.412 7.278 1.00 88.69 95 ILE A CA 1
ATOM 762 C C . ILE A 1 95 ? -7.435 3.641 8.284 1.00 88.69 95 ILE A C 1
ATOM 764 O O . ILE A 1 95 ? -8.156 4.632 8.213 1.00 88.69 95 ILE A O 1
ATOM 768 N N . TYR A 1 96 ? -7.579 2.724 9.231 1.00 88.81 96 TYR A N 1
ATOM 769 C CA . TYR A 1 96 ? -8.559 2.826 10.301 1.00 88.81 96 TYR A CA 1
ATOM 770 C C . TYR A 1 96 ? -7.870 3.027 11.644 1.00 88.81 96 TYR A C 1
ATOM 772 O O . TYR A 1 96 ? -7.019 2.225 12.036 1.00 88.81 96 TYR A O 1
ATOM 780 N N . ASN A 1 97 ? -8.245 4.079 12.370 1.00 89.12 97 ASN A N 1
ATOM 781 C CA . ASN A 1 97 ? -7.785 4.328 13.729 1.00 89.12 97 ASN A CA 1
ATOM 782 C C . ASN A 1 97 ? -8.735 3.647 14.722 1.00 89.12 97 ASN A C 1
ATOM 784 O O . ASN A 1 97 ? -9.827 4.131 15.001 1.00 89.12 97 ASN A O 1
ATOM 788 N N . VAL A 1 98 ? -8.288 2.531 15.293 1.00 87.38 98 VAL A N 1
ATOM 789 C CA . VAL A 1 98 ? -9.067 1.704 16.227 1.00 87.38 98 VAL A CA 1
ATOM 790 C C . VAL A 1 98 ? -9.321 2.422 17.557 1.00 87.38 98 VAL A C 1
ATOM 792 O O . VAL A 1 98 ? -10.308 2.130 18.227 1.00 87.38 98 VAL A O 1
ATOM 795 N N . LYS A 1 99 ? -8.446 3.355 17.961 1.00 86.06 99 LYS A N 1
ATOM 796 C CA . LYS A 1 99 ? -8.620 4.123 19.207 1.00 86.06 99 LYS A CA 1
ATOM 797 C C . LYS A 1 99 ? -9.693 5.196 19.066 1.00 86.06 99 LYS A C 1
ATOM 799 O O . LYS A 1 99 ? -10.425 5.451 20.015 1.00 86.06 99 LYS A O 1
ATOM 804 N N . GLU A 1 100 ? -9.749 5.824 17.899 1.00 87.38 100 GLU A N 1
ATOM 805 C CA . GLU A 1 100 ? -10.676 6.921 17.610 1.00 87.38 100 GLU A CA 1
ATOM 806 C C . GLU A 1 100 ? -11.949 6.458 1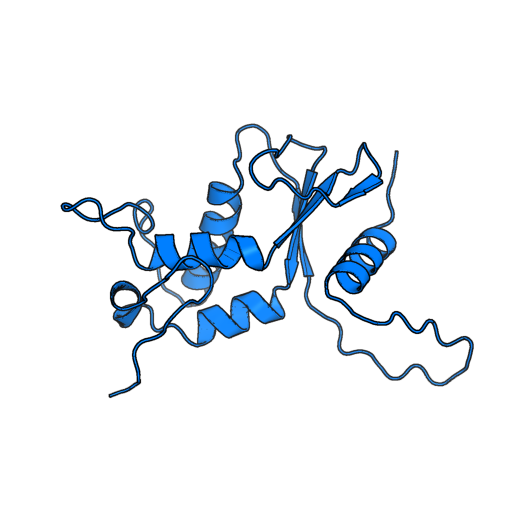6.895 1.00 87.38 100 GLU A C 1
ATOM 80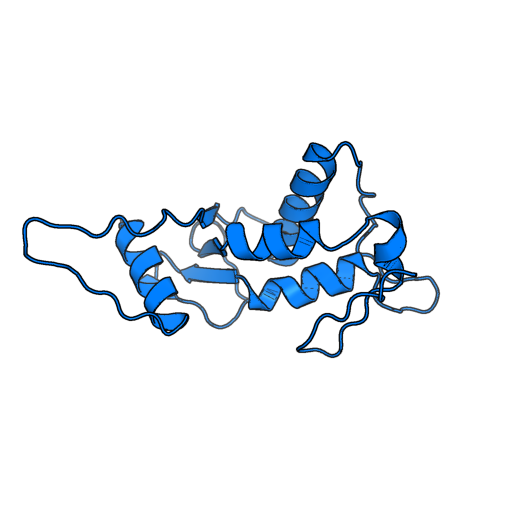8 O O . GLU A 1 100 ? -12.847 7.270 16.701 1.00 87.38 100 GLU A O 1
ATOM 813 N N . ASP A 1 101 ? -12.037 5.169 16.544 1.00 87.31 101 ASP A N 1
ATOM 814 C CA . ASP A 1 101 ? -13.192 4.553 15.877 1.00 87.31 101 ASP A CA 1
ATOM 815 C C . ASP A 1 101 ? -13.554 5.283 14.568 1.00 87.31 101 ASP A C 1
ATOM 817 O O 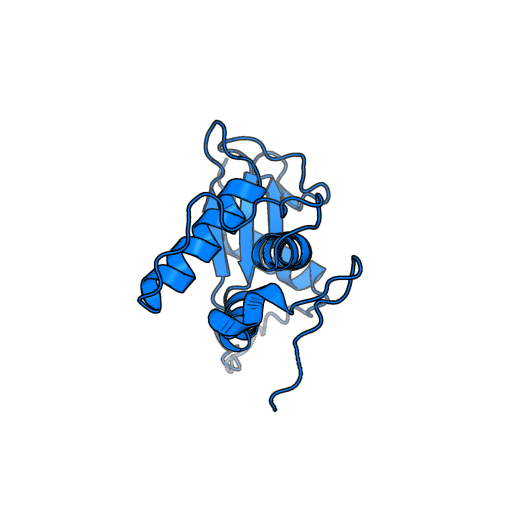. ASP A 1 101 ? -14.721 5.560 14.297 1.00 87.31 101 ASP A O 1
ATOM 821 N N . LYS A 1 102 ? -12.530 5.645 13.775 1.00 88.56 102 LYS A N 1
ATOM 822 C CA . LYS A 1 102 ? -12.686 6.429 12.540 1.00 88.56 102 LYS A CA 1
ATOM 823 C C . LYS A 1 102 ? -11.680 6.048 11.451 1.00 88.56 102 LYS A C 1
ATOM 825 O O . LYS A 1 102 ? -10.539 5.674 11.741 1.00 88.56 102 LYS A O 1
ATOM 830 N N . LEU A 1 103 ? -12.082 6.231 10.193 1.00 87.06 103 LEU A N 1
ATOM 831 C CA . LEU A 1 103 ? -11.166 6.219 9.052 1.00 87.06 103 LEU A CA 1
ATOM 832 C C . LEU A 1 103 ? -10.250 7.446 9.091 1.00 87.06 103 LEU A C 1
ATOM 834 O O . LEU A 1 103 ? -10.703 8.574 9.277 1.00 87.06 103 LEU A O 1
ATOM 838 N N . GLU A 1 104 ? -8.961 7.209 8.895 1.00 86.50 104 GLU A N 1
ATOM 839 C CA . GLU A 1 104 ? -7.948 8.244 8.757 1.00 86.50 104 GLU A CA 1
ATOM 840 C C . GLU A 1 104 ? -7.866 8.687 7.292 1.00 86.50 104 GLU A C 1
ATOM 842 O O . GLU A 1 104 ? -7.989 7.880 6.364 1.00 86.50 104 GLU A O 1
ATOM 847 N N . THR A 1 105 ? -7.699 9.988 7.081 1.00 76.00 105 THR A N 1
ATOM 848 C CA . THR A 1 105 ? -7.510 10.569 5.742 1.00 76.00 105 THR A CA 1
ATOM 849 C C . THR A 1 105 ? -6.047 10.828 5.426 1.00 76.00 105 THR A C 1
ATOM 851 O O . THR A 1 105 ? -5.684 10.884 4.258 1.00 76.00 105 THR A O 1
ATOM 854 N N . ASP A 1 106 ? -5.228 10.990 6.461 1.00 78.62 106 ASP A N 1
ATOM 855 C CA . ASP A 1 106 ? -3.794 11.205 6.344 1.00 78.62 106 ASP A CA 1
ATOM 856 C C . ASP A 1 106 ? -3.051 9.863 6.433 1.00 78.62 106 ASP A C 1
ATOM 858 O O . ASP A 1 106 ? -3.040 9.205 7.480 1.00 78.62 106 ASP A O 1
ATOM 862 N N . LEU A 1 107 ? -2.457 9.451 5.311 1.00 71.25 107 LEU A N 1
ATOM 863 C CA . LEU A 1 107 ? -1.704 8.203 5.196 1.00 71.25 107 LEU A CA 1
ATOM 864 C C . LEU A 1 107 ? -0.319 8.278 5.858 1.00 71.25 107 LEU A C 1
ATOM 866 O O . LEU A 1 107 ? 0.231 7.234 6.208 1.00 71.25 107 LEU A O 1
ATOM 870 N N . ASP A 1 108 ? 0.221 9.482 6.077 1.00 72.50 108 ASP A N 1
ATOM 871 C CA . ASP A 1 108 ? 1.529 9.685 6.713 1.00 72.50 108 ASP A CA 1
ATOM 872 C C . ASP A 1 108 ? 1.445 9.526 8.237 1.00 72.50 108 ASP A C 1
ATOM 874 O O . ASP A 1 108 ? 2.420 9.183 8.914 1.00 72.50 108 ASP A O 1
ATOM 878 N N . LEU A 1 109 ? 0.251 9.704 8.802 1.00 68.38 109 LEU A N 1
ATOM 879 C CA . LEU A 1 109 ? -0.010 9.460 10.211 1.00 68.38 109 LEU A CA 1
ATOM 880 C C . LEU A 1 109 ? -0.356 7.985 10.422 1.00 68.38 109 LEU A C 1
ATOM 882 O O . LEU A 1 109 ? -1.524 7.634 10.578 1.00 68.38 109 LEU A O 1
ATOM 886 N N . ILE A 1 110 ? 0.644 7.107 10.524 1.00 72.56 110 ILE A N 1
ATOM 887 C CA . ILE A 1 110 ? 0.434 5.748 11.045 1.00 72.56 110 ILE A CA 1
ATOM 888 C C . ILE A 1 110 ? 1.069 5.556 12.421 1.00 72.56 110 ILE A C 1
ATOM 890 O O . ILE A 1 110 ? 2.229 5.874 12.656 1.00 72.56 110 ILE A O 1
ATOM 894 N N . TYR A 1 111 ? 0.274 5.039 13.360 1.00 68.69 111 TYR A N 1
ATOM 895 C CA . TYR A 1 111 ? 0.668 4.842 14.750 1.00 68.69 111 TYR A CA 1
ATOM 896 C C . TYR A 1 111 ? 0.589 3.356 15.102 1.00 68.69 111 TYR A C 1
ATOM 898 O O . TYR A 1 111 ? -0.472 2.745 14.895 1.00 68.69 111 TYR A O 1
ATOM 906 N N . PRO A 1 112 ? 1.662 2.784 15.677 1.00 78.19 112 PRO A N 1
ATOM 907 C CA . PRO A 1 112 ? 1.721 1.371 16.022 1.00 78.19 112 PRO A CA 1
ATOM 908 C C . PRO A 1 112 ? 0.551 0.923 16.895 1.00 78.19 112 PRO A C 1
ATOM 910 O O . PRO A 1 112 ? 0.145 1.635 17.816 1.00 78.19 112 PRO A O 1
ATOM 913 N N . LEU A 1 113 ? 0.035 -0.278 16.624 1.00 71.88 113 LEU A N 1
ATOM 914 C CA . LEU A 1 113 ? -0.983 -0.986 17.416 1.00 71.88 113 LEU A CA 1
ATOM 915 C C . LEU A 1 113 ? -2.322 -0.243 17.598 1.00 71.88 113 LEU A C 1
ATOM 917 O O . LEU A 1 113 ? -3.200 -0.716 18.317 1.00 71.88 113 LEU A O 1
ATOM 921 N N . SER A 1 114 ? -2.495 0.913 16.957 1.00 76.50 114 SER A N 1
ATOM 922 C CA . SER A 1 114 ? -3.740 1.688 16.959 1.00 76.50 114 SER A CA 1
ATOM 923 C C . SER A 1 114 ? -4.321 1.911 15.578 1.00 76.50 114 SER A C 1
ATOM 925 O O . SER A 1 114 ?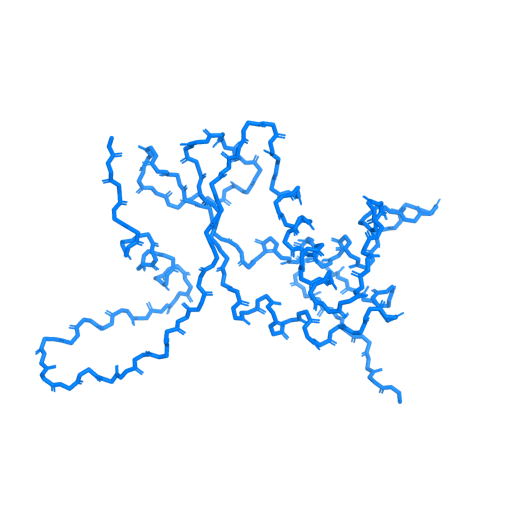 -5.493 2.263 15.478 1.00 76.50 114 SER A O 1
ATOM 927 N N . LYS A 1 115 ? -3.520 1.718 14.529 1.00 82.06 115 LYS A N 1
ATOM 928 C CA . LYS A 1 115 ? -3.955 1.868 13.148 1.00 82.06 115 LYS A CA 1
ATOM 929 C C . LYS A 1 115 ? -3.871 0.537 12.418 1.00 82.06 115 LYS A C 1
ATOM 931 O O . LYS A 1 115 ? -2.948 -0.253 12.630 1.00 82.06 115 LYS A O 1
ATOM 936 N N . VAL A 1 116 ? -4.880 0.292 11.598 1.00 83.50 116 VAL A N 1
ATOM 937 C CA . VAL A 1 116 ? -5.001 -0.892 10.758 1.00 83.50 116 VAL A CA 1
ATOM 938 C C . VAL A 1 116 ? -5.068 -0.431 9.315 1.00 83.50 116 VAL A C 1
ATOM 940 O O . VAL A 1 116 ? -5.840 0.467 8.990 1.00 83.50 116 VAL A O 1
ATOM 943 N N . VAL A 1 117 ? -4.247 -1.042 8.474 1.00 82.69 117 VAL A N 1
ATOM 944 C CA . VAL A 1 117 ? -4.190 -0.788 7.038 1.00 82.69 117 VAL A CA 1
ATOM 945 C C . VAL A 1 117 ? -5.054 -1.833 6.342 1.00 82.69 117 VAL A C 1
ATOM 947 O O . VAL A 1 117 ? -4.906 -3.031 6.594 1.00 82.69 117 VAL A O 1
ATOM 950 N N . ILE A 1 118 ? -5.991 -1.375 5.519 1.00 82.31 118 ILE A N 1
ATOM 951 C CA . ILE A 1 118 ? -7.011 -2.202 4.880 1.00 82.31 118 ILE A CA 1
ATOM 952 C C . ILE A 1 118 ? -6.855 -2.089 3.375 1.00 82.31 118 ILE A C 1
ATOM 954 O O . ILE A 1 118 ? -7.004 -1.014 2.796 1.00 82.31 118 ILE A O 1
ATOM 958 N N . TYR A 1 119 ? -6.596 -3.230 2.756 1.00 83.12 119 TYR A N 1
ATOM 959 C CA . TYR A 1 119 ? -6.388 -3.371 1.329 1.00 83.12 119 TYR A CA 1
ATOM 960 C C . TYR A 1 119 ? -7.585 -4.049 0.678 1.00 83.12 119 TYR A C 1
ATOM 962 O O . TYR A 1 119 ? -8.022 -5.107 1.134 1.00 83.12 119 TYR A O 1
ATOM 970 N N . ASN A 1 120 ? -8.064 -3.503 -0.439 1.00 82.94 120 ASN A N 1
ATOM 971 C CA . ASN A 1 120 ? -8.893 -4.271 -1.363 1.00 82.94 120 ASN A CA 1
ATOM 972 C C . ASN A 1 120 ? -7.965 -5.157 -2.213 1.00 82.94 120 ASN A C 1
ATOM 974 O O . ASN A 1 120 ? -7.407 -4.715 -3.220 1.00 82.94 120 ASN A O 1
ATOM 978 N N . MET A 1 121 ? -7.763 -6.407 -1.784 1.00 82.38 121 MET A N 1
ATOM 979 C CA . MET A 1 121 ? -6.785 -7.308 -2.410 1.00 82.38 121 MET A CA 1
ATOM 980 C C . MET A 1 121 ? -7.188 -7.671 -3.833 1.00 82.38 121 MET A C 1
ATOM 982 O O . MET A 1 121 ? -6.325 -7.825 -4.690 1.00 82.38 121 MET A O 1
ATOM 986 N N . GLY A 1 122 ? -8.494 -7.742 -4.107 1.00 81.62 122 GLY A N 1
ATOM 987 C CA . GLY A 1 122 ? -9.006 -7.965 -5.455 1.00 81.62 122 GLY A CA 1
ATOM 988 C C . GLY A 1 122 ? -8.552 -6.878 -6.432 1.00 81.62 122 GLY A C 1
ATOM 989 O O . GLY A 1 122 ? -8.092 -7.197 -7.525 1.00 81.62 122 GLY A O 1
ATOM 990 N N . HIS A 1 123 ? -8.625 -5.604 -6.034 1.00 80.38 123 HIS A N 1
ATOM 991 C CA . HIS A 1 123 ? -8.176 -4.488 -6.874 1.00 80.38 123 HIS A CA 1
ATOM 992 C C . HIS A 1 123 ? -6.654 -4.483 -7.050 1.00 80.38 123 HIS A C 1
ATOM 994 O O . HIS A 1 123 ? -6.165 -4.352 -8.171 1.00 80.38 123 HIS A O 1
ATOM 1000 N N . ILE A 1 124 ? -5.909 -4.684 -5.960 1.00 82.69 124 ILE A N 1
ATOM 1001 C CA . ILE A 1 124 ? -4.441 -4.687 -5.992 1.00 82.69 124 ILE A CA 1
ATOM 1002 C C . ILE A 1 124 ? -3.919 -5.827 -6.862 1.00 82.69 124 ILE A C 1
ATOM 1004 O O . ILE A 1 124 ? -3.087 -5.599 -7.734 1.00 82.69 124 ILE A O 1
ATOM 1008 N N . PHE A 1 125 ? -4.416 -7.048 -6.679 1.00 84.62 125 PHE A N 1
ATOM 1009 C CA . PHE A 1 125 ? -3.963 -8.186 -7.475 1.00 84.62 125 PHE A CA 1
ATOM 1010 C C . PHE A 1 125 ? -4.382 -8.073 -8.937 1.00 84.62 125 PHE A C 1
ATOM 1012 O O . PHE A 1 125 ? -3.571 -8.370 -9.807 1.00 84.62 125 PHE A O 1
ATOM 1019 N N . ALA A 1 126 ? -5.581 -7.555 -9.226 1.00 84.75 126 ALA A N 1
ATOM 1020 C CA . ALA A 1 126 ? -5.997 -7.294 -10.602 1.00 84.75 126 ALA A CA 1
ATOM 1021 C C . ALA A 1 126 ? -5.104 -6.263 -11.311 1.00 84.75 126 ALA A C 1
ATOM 1023 O O . ALA A 1 126 ? -4.922 -6.357 -12.525 1.00 84.75 126 ALA A O 1
ATOM 1024 N N . LEU A 1 127 ? -4.553 -5.288 -10.578 1.00 83.38 127 LEU A N 1
ATOM 1025 C CA . LEU A 1 127 ? -3.551 -4.364 -11.105 1.00 83.38 127 LEU A CA 1
ATOM 1026 C C . LEU A 1 127 ? -2.217 -5.076 -11.344 1.00 83.38 127 LEU A C 1
ATOM 1028 O O . LEU A 1 127 ? -1.673 -5.003 -12.443 1.00 83.38 127 LEU A O 1
ATOM 1032 N N . LEU A 1 128 ? -1.696 -5.757 -10.322 1.00 86.19 128 LEU A N 1
ATOM 1033 C CA . LEU A 1 128 ? -0.379 -6.390 -10.377 1.00 86.19 128 LEU A CA 1
ATOM 1034 C C . LEU A 1 128 ? -0.312 -7.509 -11.425 1.00 86.19 128 LEU A C 1
ATOM 1036 O O . LEU A 1 128 ? 0.704 -7.639 -12.097 1.00 86.19 128 LEU A O 1
ATOM 1040 N N . ASP A 1 129 ? -1.399 -8.256 -11.636 1.00 88.25 129 ASP A N 1
ATOM 1041 C CA . ASP A 1 129 ? -1.474 -9.307 -12.660 1.00 88.25 129 ASP A CA 1
ATOM 1042 C C . ASP A 1 129 ? -1.364 -8.757 -14.098 1.00 88.25 129 ASP A C 1
ATOM 1044 O O . ASP A 1 129 ? -1.054 -9.519 -15.011 1.00 88.25 129 ASP A O 1
ATOM 1048 N N . ARG A 1 130 ? -1.604 -7.454 -14.322 1.00 85.12 130 ARG A N 1
ATOM 1049 C CA . ARG A 1 130 ? -1.441 -6.797 -15.637 1.00 85.12 130 ARG A CA 1
ATOM 1050 C C . ARG A 1 130 ? -0.021 -6.303 -15.892 1.00 85.12 130 ARG A C 1
ATOM 1052 O O . ARG A 1 130 ? 0.278 -5.852 -16.993 1.00 85.12 130 ARG A O 1
ATOM 1059 N N . ILE A 1 131 ? 0.826 -6.319 -14.871 1.00 84.81 131 ILE A N 1
ATOM 1060 C CA . ILE A 1 131 ? 2.172 -5.774 -14.936 1.00 84.81 131 ILE A CA 1
ATOM 1061 C C . ILE A 1 131 ? 3.141 -6.940 -15.112 1.00 84.81 131 ILE A C 1
ATOM 1063 O O . ILE A 1 131 ? 3.398 -7.691 -14.171 1.00 84.81 131 ILE A O 1
ATOM 1067 N N . ASP A 1 132 ? 3.716 -7.084 -16.309 1.00 82.94 132 ASP A N 1
ATOM 1068 C CA . ASP A 1 132 ? 4.866 -7.974 -16.470 1.00 82.94 132 ASP A CA 1
ATOM 1069 C C . ASP A 1 132 ? 6.054 -7.367 -15.716 1.00 82.94 132 ASP A C 1
ATOM 1071 O O . ASP A 1 132 ? 6.451 -6.220 -15.939 1.00 82.94 132 ASP A O 1
ATOM 1075 N N . TYR A 1 133 ? 6.647 -8.165 -14.829 1.00 83.25 133 TYR A N 1
ATOM 1076 C CA . TYR A 1 133 ? 7.862 -7.826 -14.099 1.00 83.25 133 TYR A CA 1
ATOM 1077 C C . TYR A 1 133 ? 8.975 -7.287 -15.012 1.00 83.25 133 TYR A C 1
ATOM 1079 O O . TYR A 1 133 ? 9.705 -6.373 -14.627 1.00 83.25 133 TYR A O 1
ATOM 1087 N N . LYS A 1 134 ? 9.100 -7.822 -16.232 1.00 83.94 134 LYS A N 1
ATOM 1088 C CA . LYS A 1 134 ? 10.110 -7.397 -17.212 1.00 83.94 134 LYS A CA 1
ATOM 1089 C C . LYS A 1 134 ? 9.868 -5.979 -17.726 1.00 83.94 134 LYS A C 1
ATOM 1091 O O . LYS A 1 134 ? 10.828 -5.269 -18.024 1.00 83.94 134 LYS A O 1
ATOM 1096 N N . ASP A 1 135 ? 8.612 -5.552 -17.777 1.00 85.62 135 ASP A N 1
ATOM 1097 C CA . ASP A 1 135 ? 8.184 -4.263 -18.319 1.00 85.62 135 ASP A CA 1
ATOM 1098 C C . ASP A 1 135 ? 7.872 -3.218 -17.239 1.00 85.62 135 ASP A C 1
ATOM 1100 O O . ASP A 1 135 ? 7.559 -2.077 -17.572 1.00 85.62 135 ASP A O 1
ATOM 1104 N N . VAL A 1 136 ? 8.033 -3.546 -15.949 1.00 86.62 136 VAL A N 1
ATOM 1105 C CA . VAL A 1 136 ? 7.799 -2.616 -14.822 1.00 86.62 136 VAL A CA 1
ATOM 1106 C C . VAL A 1 136 ? 8.496 -1.267 -15.009 1.00 86.62 136 VAL A C 1
ATOM 1108 O O . VAL A 1 136 ? 7.937 -0.224 -14.684 1.00 86.62 136 VAL A O 1
ATOM 1111 N N . HIS A 1 137 ? 9.711 -1.263 -15.555 1.00 85.38 137 HIS A N 1
ATOM 1112 C CA . HIS A 1 137 ? 10.494 -0.043 -15.767 1.00 85.38 137 HIS A CA 1
ATOM 1113 C C . HIS A 1 137 ? 9.876 0.931 -16.788 1.00 85.38 137 HIS A C 1
ATOM 1115 O O . HIS A 1 137 ? 10.314 2.074 -16.866 1.00 85.38 137 HIS A O 1
ATOM 1121 N N . ARG A 1 138 ? 8.874 0.494 -17.560 1.00 88.06 138 ARG A N 1
ATOM 1122 C CA . ARG A 1 138 ? 8.168 1.286 -18.582 1.00 88.06 138 ARG A CA 1
ATOM 1123 C C . ARG A 1 138 ? 6.851 1.875 -18.074 1.00 88.06 138 ARG A C 1
ATOM 1125 O O . ARG A 1 138 ? 6.131 2.499 -18.847 1.00 88.06 138 ARG A O 1
ATOM 1132 N N . ILE A 1 139 ? 6.510 1.628 -16.811 1.00 90.06 139 ILE A N 1
ATOM 1133 C CA . ILE A 1 139 ? 5.316 2.185 -16.179 1.00 90.06 139 ILE A CA 1
ATOM 1134 C C . ILE A 1 139 ? 5.512 3.680 -15.968 1.00 90.06 139 ILE A C 1
ATOM 1136 O O . ILE A 1 139 ? 6.558 4.107 -15.472 1.00 90.06 139 ILE A O 1
ATOM 1140 N N . GLU A 1 140 ? 4.473 4.456 -16.260 1.00 90.25 140 GLU A N 1
ATOM 1141 C CA . GLU A 1 140 ? 4.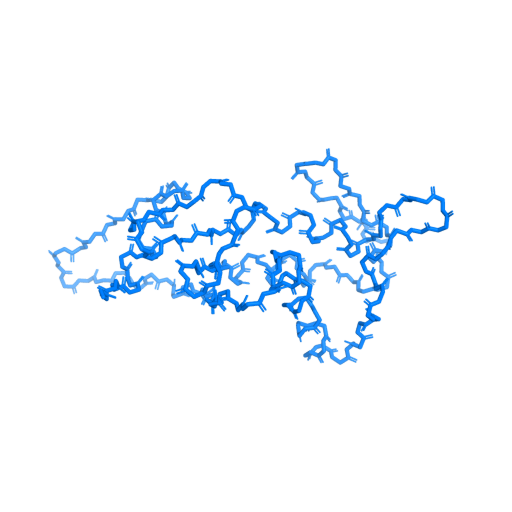419 5.883 -15.956 1.00 90.25 140 GLU A CA 1
ATOM 1142 C C . GLU A 1 140 ? 3.323 6.201 -14.943 1.00 90.25 140 GLU A C 1
ATOM 1144 O O . GLU A 1 140 ? 2.311 5.509 -14.852 1.00 90.25 140 GLU A O 1
ATOM 1149 N N . PHE A 1 141 ? 3.549 7.241 -14.146 1.00 89.88 141 PHE A N 1
ATOM 1150 C CA . PHE A 1 141 ? 2.611 7.698 -13.128 1.00 89.88 141 PHE A CA 1
ATOM 1151 C C . PHE A 1 141 ? 2.639 9.221 -13.065 1.00 89.88 141 PHE A C 1
ATOM 1153 O O . PHE A 1 141 ? 3.707 9.808 -12.899 1.00 89.88 141 PHE A O 1
ATOM 1160 N N . ASP A 1 142 ? 1.472 9.846 -13.196 1.00 88.06 142 ASP A N 1
ATOM 1161 C CA . ASP A 1 142 ? 1.315 11.307 -13.235 1.00 88.06 142 ASP A CA 1
ATOM 1162 C C . ASP A 1 142 ? 0.826 11.912 -11.907 1.00 88.06 142 ASP A C 1
ATOM 1164 O O . ASP A 1 142 ? 0.630 13.122 -11.812 1.00 88.06 142 ASP A O 1
ATOM 1168 N N . GLY A 1 143 ? 0.665 11.086 -10.871 1.00 85.31 143 GLY A N 1
ATOM 1169 C CA . GLY A 1 143 ? 0.096 11.491 -9.586 1.00 85.31 143 GLY A CA 1
ATOM 1170 C C . GLY A 1 143 ? -1.331 10.994 -9.370 1.00 85.31 143 GLY A C 1
ATOM 1171 O O . GLY A 1 143 ? -1.761 10.929 -8.225 1.00 85.31 143 GLY A O 1
ATOM 1172 N N . GLU A 1 144 ? -2.031 10.570 -10.422 1.00 85.81 144 GLU A N 1
ATOM 1173 C CA . GLU A 1 144 ? -3.399 10.048 -10.336 1.00 85.81 144 GLU A CA 1
ATOM 1174 C C . GLU A 1 144 ? -3.541 8.717 -11.082 1.00 85.81 144 GLU A C 1
ATOM 1176 O O . GLU A 1 144 ? -4.049 7.739 -10.532 1.00 85.81 144 GLU A O 1
ATOM 1181 N N . THR A 1 145 ? -3.021 8.648 -12.305 1.00 86.75 145 THR A N 1
ATOM 1182 C CA . THR A 1 145 ? -3.182 7.521 -13.222 1.00 86.75 145 THR A CA 1
ATOM 1183 C C . THR A 1 145 ? -1.879 6.749 -13.387 1.00 86.75 145 THR A C 1
ATOM 1185 O O . THR A 1 145 ? -0.827 7.318 -13.685 1.00 86.75 145 THR A O 1
ATOM 1188 N N . LEU A 1 146 ? -1.958 5.422 -13.232 1.00 88.19 146 LEU A N 1
ATOM 1189 C CA . LEU A 1 146 ? -0.874 4.502 -13.573 1.00 88.19 146 LEU A CA 1
ATOM 1190 C C . LEU A 1 146 ? -1.020 4.043 -15.030 1.00 88.19 146 LEU A C 1
ATOM 1192 O O . LEU A 1 146 ? -1.996 3.383 -15.391 1.00 88.19 146 LEU A O 1
ATOM 1196 N N . TRP A 1 147 ? -0.034 4.367 -15.856 1.00 89.12 147 TRP A N 1
ATOM 1197 C CA . TRP A 1 147 ? -0.000 4.050 -17.278 1.00 89.12 147 TRP A CA 1
ATOM 1198 C C . TRP A 1 147 ? 0.870 2.818 -17.521 1.00 89.12 147 TRP A C 1
ATOM 1200 O O . TRP A 1 147 ? 2.052 2.794 -17.168 1.00 89.12 147 TRP A O 1
ATOM 1210 N N . LEU A 1 148 ? 0.279 1.794 -18.138 1.00 85.50 148 LEU A N 1
ATOM 1211 C CA . LEU A 1 148 ? 0.973 0.567 -18.522 1.00 85.50 148 LEU A CA 1
ATOM 1212 C C . LEU A 1 148 ? 1.421 0.649 -19.988 1.00 85.50 148 LEU A C 1
ATOM 1214 O O . LEU A 1 148 ? 0.684 1.195 -20.816 1.00 85.50 148 LEU A O 1
ATOM 1218 N N . PRO A 1 149 ? 2.598 0.105 -20.338 1.00 79.06 149 PRO A N 1
ATOM 1219 C CA . PRO A 1 149 ? 3.006 0.009 -21.733 1.00 79.06 149 PRO A CA 1
ATOM 1220 C C . PRO A 1 149 ? 2.010 -0.862 -22.510 1.00 79.06 149 PRO A C 1
ATOM 1222 O O . PRO A 1 149 ? 1.600 -1.918 -22.034 1.00 79.06 149 PRO A O 1
ATOM 1225 N N . ALA A 1 150 ? 1.633 -0.437 -23.718 1.00 71.94 150 ALA A N 1
ATOM 1226 C CA . ALA A 1 150 ? 0.854 -1.287 -24.613 1.00 71.94 150 ALA A CA 1
ATOM 1227 C C . ALA A 1 150 ? 1.683 -2.525 -25.000 1.00 71.94 150 ALA A C 1
ATOM 1229 O O . ALA A 1 150 ? 2.870 -2.390 -25.324 1.00 71.94 150 ALA A O 1
ATOM 1230 N N . GLU A 1 151 ? 1.061 -3.708 -24.951 1.00 63.75 151 GLU A N 1
ATOM 1231 C CA . GLU A 1 151 ? 1.638 -4.947 -25.486 1.00 63.75 151 GLU A CA 1
ATOM 1232 C C . GLU A 1 151 ? 2.054 -4.710 -26.950 1.00 63.75 151 GLU A C 1
ATOM 1234 O O . GLU A 1 151 ? 1.289 -4.127 -27.725 1.00 63.75 151 GLU A O 1
ATOM 1239 N N . GLN A 1 152 ? 3.288 -5.086 -27.303 1.00 51.84 152 GLN A N 1
ATOM 1240 C CA . GLN A 1 152 ? 3.781 -5.071 -28.687 1.00 51.84 152 GLN A CA 1
ATOM 1241 C C . GLN A 1 152 ? 3.501 -6.404 -29.369 1.00 51.84 152 GLN A C 1
ATOM 1243 O O . GLN A 1 152 ? 3.731 -7.446 -28.715 1.00 51.84 152 GLN A O 1
#

Secondary structure (DSSP, 8-state):
----HHHHHHHHHHHTT-------SS----PPPP-EEEEEPPTT--HHHHHHHHHHHHHHHTT----TTTTS--TTSPPPHHHHHHHHHGGGEEEEETTTTEEES-SS---TTTEEEEEEHHHHHHHHTTS-GGGGGG-EE-SS-EEPPPP-

Foldseek 3Di:
DDDDPVVVVVQVCVVVVDDDDPDPDDDPPPDDDFDKDKDAAAPPDALLNVLVVVVQVVVVVVVHHADPCQQPADPVRHTALVVQLSLQCVVFKWKAFQVVRDIDPDRRDDDGRGIMIMGRVVVSVVVVVVDDPVQSRVWDHDNHDIDGDDDD

Sequence (152 aa):
QTVPMKRILDEVRLKEGEILETTLGTKAAKEKPRDYGIHVVQAGQNIWDIHFNLLKDYYKHKGIQLSPLADEPDRLGHSSGFGKILKFSEHMVHIYNVKEDKLETDLDLIYPLSKVVIYNMGHIFALLDRIDYKDVHRIEFDGETLWLPAEQ

pLDDT: mean 81.57, std 11.79, range [43.94, 92.69]

Radius of gyration: 17.5 Å; chains: 1; bounding box: 56×29×52 Å